Protein AF-A0A2P8DEY7-F1 (afdb_monomer_lite)

Foldseek 3Di:
DDDDDPPPPPPPDPCQPVLLVVLLVLLDLVPPDPQLSVLSVVLNVVSVVLSVDDDPVSVVVSVVSSVVSVVSSVVSVVVVVD

Secondary structure (DSSP, 8-state):
-----------------HHHHHHHGGG--TTS-HHHHHHHHHHHHHHHHHTTS-SHHHHHHHHHHHHHHHHHHHHHHHHTT-

Organism: NCBI:txid648780

Sequence (82 aa):
MDDNTTSDNRTDGPDVHPATAAVLRHFDYSHLPPHLAEVSKPFHDLAHRLVALTGPEVTTSLGKLIEAKDWAVRAAVVASRQ

Radius of gyration: 18.93 Å; chains: 1; bounding box: 33×50×52 Å

Structure (mmCIF, N/CA/C/O backbone):
data_AF-A0A2P8DEY7-F1
#
_entry.id   AF-A0A2P8DEY7-F1
#
loop_
_atom_site.group_PDB
_atom_site.id
_atom_site.type_symbol
_atom_site.label_atom_id
_atom_site.label_alt_id
_atom_site.label_comp_id
_atom_site.label_asym_id
_atom_site.label_entity_id
_atom_site.label_seq_id
_atom_site.pdbx_PDB_ins_code
_atom_site.Cartn_x
_atom_site.Cartn_y
_atom_site.Cartn_z
_atom_site.occupancy
_atom_site.B_iso_or_equiv
_atom_site.auth_seq_id
_atom_site.auth_comp_id
_atom_site.auth_asym_id
_atom_site.auth_atom_id
_atom_site.pdbx_PDB_model_num
ATOM 1 N N . MET A 1 1 ? 20.559 -44.185 -30.019 1.00 51.91 1 MET A N 1
ATOM 2 C CA . MET A 1 1 ? 20.814 -43.036 -30.912 1.00 51.91 1 MET A CA 1
ATOM 3 C C . MET A 1 1 ? 19.581 -42.131 -30.945 1.00 51.91 1 MET A C 1
ATOM 5 O O . MET A 1 1 ? 19.120 -41.733 -32.003 1.00 51.91 1 MET A O 1
ATOM 9 N N . ASP A 1 2 ? 18.950 -41.929 -29.785 1.00 57.75 2 ASP A N 1
ATOM 10 C CA . ASP A 1 2 ? 18.937 -40.661 -29.047 1.00 57.75 2 ASP A CA 1
ATOM 11 C C . ASP A 1 2 ? 19.049 -39.400 -29.913 1.00 57.75 2 ASP A C 1
ATOM 13 O O . ASP A 1 2 ? 20.124 -39.113 -30.424 1.00 57.75 2 ASP A O 1
ATOM 17 N N . ASP A 1 3 ? 17.967 -38.621 -29.996 1.00 50.88 3 ASP A N 1
ATOM 18 C CA . ASP A 1 3 ? 18.077 -37.213 -29.605 1.00 50.88 3 ASP A CA 1
ATOM 19 C C . ASP A 1 3 ? 16.718 -36.593 -29.229 1.00 50.88 3 ASP A C 1
ATOM 21 O O . ASP A 1 3 ? 15.919 -36.136 -30.040 1.00 50.88 3 ASP A O 1
ATOM 25 N N . ASN A 1 4 ? 16.477 -36.673 -27.922 1.00 56.31 4 ASN A N 1
ATOM 26 C CA . ASN A 1 4 ? 16.036 -35.601 -27.040 1.00 56.31 4 ASN A CA 1
ATOM 27 C C . ASN A 1 4 ? 14.764 -34.791 -27.370 1.00 56.31 4 ASN A C 1
ATOM 29 O O . ASN A 1 4 ? 14.783 -33.694 -27.930 1.00 56.31 4 ASN A O 1
ATOM 33 N N . THR A 1 5 ? 13.669 -35.276 -26.785 1.00 53.88 5 THR A N 1
ATOM 34 C CA . THR A 1 5 ? 12.565 -34.500 -26.208 1.00 53.88 5 THR A CA 1
ATOM 35 C C . THR A 1 5 ? 13.077 -33.379 -25.285 1.00 53.88 5 THR A C 1
ATOM 37 O O . THR A 1 5 ? 13.085 -33.525 -24.067 1.00 53.88 5 THR A O 1
ATOM 40 N N . THR A 1 6 ? 13.454 -32.219 -25.830 1.00 56.94 6 THR A N 1
ATOM 41 C CA . THR A 1 6 ? 13.551 -30.992 -25.019 1.00 56.94 6 THR A CA 1
ATOM 42 C C . THR A 1 6 ? 12.201 -30.296 -25.016 1.00 56.94 6 THR A C 1
ATO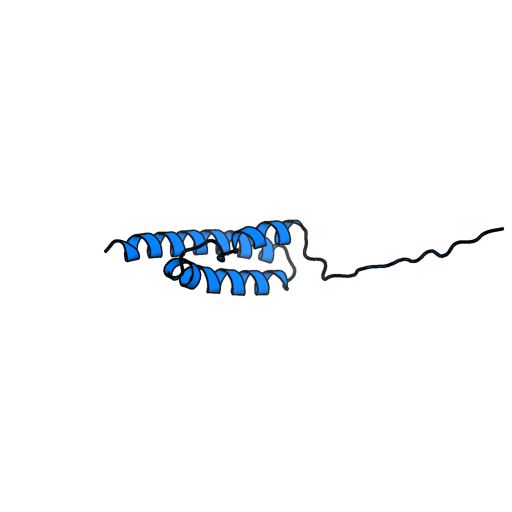M 44 O O . THR A 1 6 ? 11.879 -29.455 -25.852 1.00 56.94 6 THR A O 1
ATOM 47 N N . SER A 1 7 ? 11.396 -30.711 -24.047 1.00 56.16 7 SER A N 1
ATOM 48 C CA . SER A 1 7 ? 10.239 -29.983 -23.557 1.00 56.16 7 SER A CA 1
ATOM 49 C C . SER A 1 7 ? 10.721 -28.682 -22.900 1.00 56.16 7 SER A C 1
ATOM 51 O O . SER A 1 7 ? 10.930 -28.654 -21.691 1.00 56.16 7 SER A O 1
ATOM 53 N N . ASP A 1 8 ? 10.930 -27.610 -23.671 1.00 52.38 8 ASP A N 1
ATOM 54 C CA . ASP A 1 8 ? 11.181 -26.277 -23.100 1.00 52.38 8 ASP A CA 1
ATOM 55 C C . ASP A 1 8 ? 9.839 -25.647 -22.701 1.00 52.38 8 ASP A C 1
ATOM 57 O O . ASP A 1 8 ? 9.221 -24.865 -23.425 1.00 52.38 8 ASP A O 1
ATOM 61 N N . ASN A 1 9 ? 9.339 -26.097 -21.549 1.00 57.56 9 ASN A N 1
ATOM 62 C CA . ASN A 1 9 ? 8.182 -25.550 -20.858 1.00 57.56 9 ASN A CA 1
ATOM 63 C C . ASN A 1 9 ? 8.536 -24.160 -20.304 1.00 57.56 9 ASN A C 1
ATOM 65 O O . ASN A 1 9 ? 8.777 -24.005 -19.104 1.00 57.56 9 ASN A O 1
ATOM 69 N N . ARG A 1 10 ? 8.570 -23.137 -21.168 1.00 51.72 10 ARG A N 1
ATOM 70 C CA . ARG A 1 10 ? 8.566 -21.740 -20.717 1.00 51.72 10 ARG A CA 1
ATOM 71 C C . ARG A 1 10 ? 7.210 -21.443 -20.110 1.00 51.72 10 ARG A C 1
ATOM 73 O O . ARG A 1 10 ? 6.247 -21.101 -20.789 1.00 51.72 10 ARG A O 1
ATOM 80 N N . THR A 1 11 ? 7.150 -21.630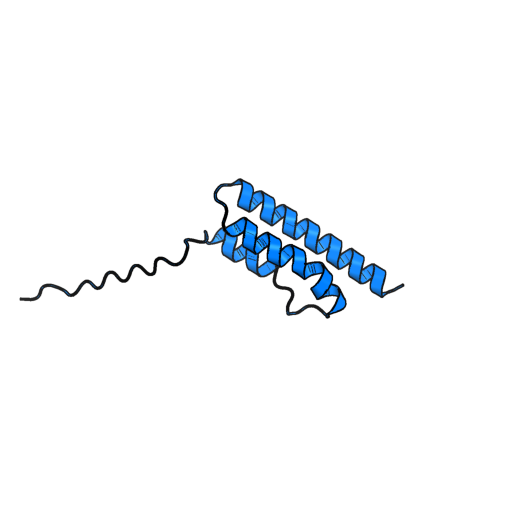 -18.801 1.00 53.59 11 THR A N 1
ATOM 81 C CA . THR A 1 11 ? 6.050 -21.162 -17.971 1.00 53.59 11 THR A CA 1
ATOM 82 C C . THR A 1 11 ? 6.240 -19.652 -17.822 1.00 53.59 11 THR A C 1
ATOM 84 O O . THR A 1 11 ? 6.760 -19.183 -16.817 1.00 53.59 11 THR A O 1
ATOM 87 N N . ASP A 1 12 ? 5.905 -18.905 -18.873 1.00 51.16 12 ASP A N 1
ATOM 88 C CA . ASP A 1 12 ? 5.908 -17.439 -18.916 1.00 51.16 12 ASP A CA 1
ATOM 89 C C . ASP A 1 12 ? 4.682 -16.946 -18.122 1.00 51.16 12 ASP A C 1
ATOM 91 O O . ASP A 1 12 ? 3.652 -16.529 -18.654 1.00 51.16 12 ASP A O 1
ATOM 95 N N . GLY A 1 13 ? 4.725 -17.150 -16.802 1.00 54.22 13 GLY A N 1
ATOM 96 C CA . GLY A 1 13 ? 3.922 -16.341 -15.893 1.00 54.22 13 GLY A CA 1
ATOM 97 C C . GLY A 1 13 ? 4.473 -14.917 -15.947 1.00 54.22 13 GLY A C 1
ATOM 98 O O . GLY A 1 13 ? 5.677 -14.778 -16.143 1.00 54.22 13 GLY A O 1
ATOM 99 N N . PRO A 1 14 ? 3.639 -13.870 -15.793 1.00 54.28 14 PRO A N 1
ATOM 100 C CA . PRO A 1 14 ? 4.115 -12.493 -15.883 1.00 54.28 14 PRO A CA 1
ATOM 101 C C . PRO A 1 14 ? 5.340 -12.351 -14.982 1.00 54.28 14 PRO A C 1
ATOM 103 O O . PRO A 1 14 ? 5.241 -12.662 -13.793 1.00 54.28 14 PRO A O 1
ATOM 106 N N . ASP A 1 15 ? 6.478 -11.964 -15.563 1.00 59.88 15 ASP A N 1
ATOM 107 C CA . ASP A 1 15 ? 7.768 -11.797 -14.890 1.00 59.88 15 ASP A CA 1
ATOM 108 C C . ASP A 1 15 ? 7.669 -10.674 -13.845 1.00 59.88 15 ASP A C 1
ATOM 110 O O . ASP A 1 15 ? 8.170 -9.558 -14.005 1.00 59.88 15 ASP A O 1
ATOM 114 N N . VAL A 1 16 ? 6.966 -10.945 -12.746 1.00 63.12 16 VAL A N 1
ATOM 115 C CA . VAL A 1 16 ? 6.920 -10.064 -11.592 1.00 63.12 16 VAL A CA 1
ATOM 116 C C . VAL A 1 16 ? 8.304 -10.141 -10.985 1.00 63.12 16 VAL A C 1
ATOM 118 O O . VAL A 1 16 ? 8.686 -11.145 -10.383 1.00 63.12 16 VAL A O 1
ATOM 121 N N . HIS A 1 17 ? 9.067 -9.068 -11.169 1.00 70.69 17 HIS A N 1
ATOM 122 C CA . HIS A 1 17 ? 10.420 -8.975 -10.653 1.00 70.69 17 HIS A CA 1
ATOM 123 C C . HIS A 1 17 ? 10.434 -9.395 -9.163 1.00 70.69 17 HIS A C 1
A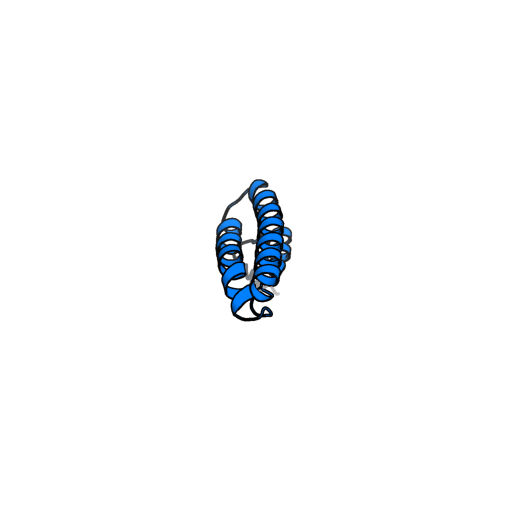TOM 125 O O . HIS A 1 17 ? 9.604 -8.921 -8.380 1.00 70.69 17 HIS A O 1
ATOM 131 N N . PRO A 1 18 ? 11.338 -10.296 -8.733 1.00 71.19 18 PRO A N 1
ATOM 132 C CA . PRO A 1 18 ? 11.256 -10.952 -7.421 1.00 71.19 18 PRO A CA 1
ATOM 133 C C . PRO A 1 18 ? 11.272 -9.960 -6.249 1.00 71.19 18 PRO A C 1
ATOM 135 O O . PRO A 1 18 ? 10.653 -10.200 -5.211 1.00 71.19 18 PRO A O 1
ATOM 138 N N . ALA A 1 19 ? 11.919 -8.804 -6.432 1.00 72.19 19 ALA A N 1
ATOM 139 C CA . ALA A 1 19 ? 11.870 -7.702 -5.473 1.00 72.19 19 ALA A CA 1
ATOM 140 C C . ALA A 1 19 ? 10.440 -7.173 -5.255 1.00 72.19 19 ALA A C 1
ATOM 142 O O . ALA A 1 19 ? 10.037 -6.924 -4.124 1.00 72.19 19 ALA A O 1
ATOM 143 N N . THR A 1 20 ? 9.646 -7.052 -6.317 1.00 80.19 20 THR A N 1
ATOM 144 C CA . THR A 1 20 ? 8.268 -6.556 -6.283 1.00 80.19 20 THR A CA 1
ATOM 145 C C . THR A 1 20 ? 7.326 -7.575 -5.642 1.00 80.19 20 THR A C 1
ATOM 147 O O . THR A 1 20 ? 6.495 -7.211 -4.810 1.00 80.19 20 THR A O 1
ATOM 150 N N . ALA A 1 21 ? 7.514 -8.865 -5.941 1.00 80.50 21 ALA A N 1
ATOM 151 C CA . ALA A 1 21 ? 6.760 -9.954 -5.317 1.00 80.50 21 ALA A CA 1
ATOM 152 C C . ALA A 1 21 ? 6.981 -10.012 -3.792 1.00 80.50 21 ALA A C 1
ATOM 154 O O . ALA A 1 21 ? 6.032 -10.165 -3.021 1.00 80.50 21 ALA A O 1
ATOM 155 N N . ALA A 1 22 ? 8.223 -9.812 -3.336 1.00 84.50 22 ALA A N 1
ATOM 156 C CA . ALA A 1 22 ? 8.542 -9.743 -1.912 1.00 84.50 22 ALA A CA 1
ATOM 157 C C . ALA A 1 22 ? 7.868 -8.555 -1.205 1.00 84.50 22 ALA A C 1
ATOM 159 O O . ALA A 1 22 ? 7.550 -8.652 -0.023 1.00 84.50 22 ALA A O 1
ATOM 160 N N . VAL A 1 23 ? 7.637 -7.446 -1.908 1.00 88.69 23 VAL A N 1
ATOM 161 C CA . VAL A 1 23 ? 6.988 -6.249 -1.359 1.00 88.69 23 VAL A CA 1
ATOM 162 C C . VAL A 1 23 ? 5.470 -6.439 -1.246 1.00 88.69 23 VAL A C 1
ATOM 164 O O . VAL A 1 23 ? 4.878 -6.027 -0.248 1.00 88.69 23 VAL A O 1
ATOM 167 N N . LEU A 1 24 ? 4.843 -7.147 -2.194 1.00 90.69 24 LEU A N 1
ATOM 168 C CA . LEU A 1 24 ? 3.398 -7.419 -2.193 1.00 90.69 24 LEU A CA 1
ATOM 169 C C . LEU A 1 24 ? 2.898 -8.134 -0.932 1.00 90.69 24 LEU A C 1
ATOM 171 O O . LEU A 1 24 ? 1.800 -7.836 -0.467 1.00 90.69 24 LEU A O 1
ATOM 175 N N . ARG A 1 25 ? 3.706 -9.011 -0.320 1.00 90.81 25 ARG A N 1
ATOM 176 C CA . ARG A 1 25 ? 3.330 -9.708 0.928 1.00 90.81 25 ARG A CA 1
ATOM 177 C C . ARG A 1 25 ? 2.989 -8.741 2.068 1.00 90.81 25 ARG A C 1
ATOM 179 O O . ARG A 1 25 ? 2.181 -9.063 2.929 1.00 90.81 25 ARG A O 1
ATOM 186 N N . HIS A 1 26 ? 3.593 -7.550 2.075 1.00 92.75 26 HIS A N 1
ATOM 187 C CA . HIS A 1 26 ? 3.339 -6.539 3.098 1.00 92.75 26 HIS A CA 1
ATOM 188 C C . HIS A 1 26 ? 1.967 -5.886 2.932 1.00 92.75 26 HIS A C 1
ATOM 190 O O . HIS A 1 26 ? 1.512 -5.217 3.853 1.00 92.75 26 HIS A O 1
ATOM 196 N N . PHE A 1 27 ? 1.299 -6.077 1.796 1.00 95.38 27 PHE A N 1
ATOM 197 C CA . PHE A 1 27 ? -0.059 -5.608 1.553 1.00 95.38 27 PHE A CA 1
ATOM 198 C C . PHE A 1 27 ? -1.129 -6.661 1.848 1.00 95.38 27 PHE A C 1
ATOM 200 O O . PHE A 1 27 ? -2.309 -6.376 1.652 1.00 95.38 27 PHE A O 1
ATOM 207 N N . ASP A 1 28 ? -0.770 -7.861 2.315 1.00 94.69 28 ASP A N 1
ATOM 208 C CA . ASP A 1 28 ? -1.778 -8.768 2.859 1.00 94.69 28 ASP A CA 1
ATOM 209 C C . ASP A 1 28 ? -2.487 -8.103 4.049 1.00 94.69 28 ASP A C 1
ATOM 211 O O . ASP A 1 28 ? -1.866 -7.463 4.900 1.00 94.69 28 ASP A O 1
ATOM 215 N N . TYR A 1 29 ? -3.807 -8.234 4.074 1.00 95.44 29 TYR A N 1
ATOM 216 C CA . TYR A 1 29 ? -4.678 -7.683 5.107 1.00 95.44 29 TYR A CA 1
ATOM 217 C C . TYR A 1 29 ? -5.629 -8.732 5.684 1.00 95.44 29 TYR A C 1
ATOM 219 O O . TYR A 1 29 ? -6.411 -8.414 6.575 1.00 95.44 29 TYR A O 1
ATOM 227 N N . SER A 1 30 ? -5.561 -9.979 5.206 1.00 93.62 30 SER A N 1
ATOM 228 C CA . SER A 1 30 ? -6.450 -11.063 5.637 1.00 93.62 30 SER A CA 1
ATOM 229 C C . SER A 1 30 ? -6.296 -11.419 7.120 1.00 93.62 30 SER A C 1
ATOM 231 O O . SER A 1 30 ? -7.238 -11.893 7.749 1.00 93.62 30 SER A O 1
ATOM 233 N N . HIS A 1 31 ? -5.125 -11.146 7.696 1.00 92.62 31 HIS A N 1
ATOM 234 C CA . HIS A 1 31 ? -4.827 -11.348 9.112 1.00 92.62 31 HIS A CA 1
ATOM 235 C C . HIS A 1 31 ? -5.334 -10.215 10.024 1.00 92.62 31 HIS A C 1
ATOM 237 O O . HIS A 1 31 ? -5.255 -10.333 11.249 1.00 92.62 31 HIS A O 1
ATOM 243 N N . LEU A 1 32 ? -5.806 -9.098 9.461 1.00 93.44 32 LEU A N 1
ATOM 244 C CA . LEU A 1 32 ? -6.252 -7.943 10.236 1.00 93.44 32 LEU A CA 1
ATOM 245 C C . LEU A 1 32 ? -7.716 -8.099 10.688 1.00 93.44 32 LEU A C 1
ATOM 247 O O . LEU A 1 32 ? -8.539 -8.644 9.952 1.00 93.44 32 LEU A O 1
ATOM 251 N N . PRO A 1 33 ? -8.090 -7.558 11.864 1.00 95.38 33 PRO A N 1
ATOM 252 C CA . PRO A 1 33 ? -9.491 -7.407 12.249 1.00 95.38 33 PRO A CA 1
ATOM 253 C C . PRO A 1 33 ? -10.293 -6.629 11.190 1.00 95.38 33 PRO A C 1
ATOM 255 O O . PRO A 1 33 ? -9.732 -5.716 10.579 1.00 95.38 33 PRO A O 1
ATOM 258 N N . PRO A 1 34 ? -11.608 -6.884 11.027 1.00 94.81 34 PRO A N 1
ATOM 259 C CA . PRO A 1 34 ? -12.400 -6.324 9.926 1.00 94.81 34 PRO A CA 1
ATOM 260 C C . PRO A 1 34 ? -12.281 -4.801 9.756 1.00 94.81 34 PRO A C 1
ATOM 262 O O . PRO A 1 34 ? -12.063 -4.313 8.655 1.00 94.81 34 PRO A O 1
ATOM 265 N N . HIS A 1 35 ? -12.327 -4.041 10.853 1.00 93.12 35 HIS A N 1
ATOM 266 C CA . HIS A 1 35 ? -12.230 -2.577 10.813 1.00 93.12 35 HIS A CA 1
ATOM 267 C C . HIS A 1 35 ? -10.857 -2.052 10.348 1.00 93.12 35 HIS A C 1
ATOM 269 O O . HIS A 1 35 ? -10.783 -0.962 9.789 1.00 93.12 35 HIS A O 1
ATOM 275 N N . LEU A 1 36 ? -9.771 -2.810 10.550 1.00 96.06 36 LEU A N 1
ATOM 276 C CA . LEU A 1 36 ? -8.435 -2.464 10.043 1.00 96.06 36 LEU A CA 1
ATOM 277 C C . LEU A 1 36 ? -8.213 -2.999 8.625 1.00 96.06 36 LEU A C 1
ATOM 279 O O . LEU A 1 36 ? -7.539 -2.355 7.821 1.00 96.06 36 LEU A O 1
ATOM 283 N N . ALA A 1 37 ? -8.797 -4.157 8.313 1.00 96.00 37 ALA A N 1
ATOM 284 C CA . ALA A 1 37 ? -8.779 -4.747 6.981 1.00 96.00 37 ALA A CA 1
ATOM 285 C C . ALA A 1 37 ? -9.408 -3.805 5.943 1.00 96.00 37 ALA A C 1
ATOM 287 O O . ALA A 1 37 ? -8.801 -3.580 4.898 1.00 96.00 37 ALA A O 1
ATOM 288 N N . GLU A 1 38 ? -10.545 -3.175 6.260 1.00 96.06 38 GLU A N 1
ATOM 289 C CA . GLU A 1 38 ? -11.196 -2.193 5.375 1.00 96.06 38 GLU A CA 1
ATOM 290 C C . GLU A 1 38 ? -10.293 -0.992 5.049 1.00 96.06 38 GLU A C 1
ATOM 292 O O . GLU A 1 38 ? -10.285 -0.506 3.919 1.00 96.06 38 GLU A O 1
ATOM 297 N N . VAL A 1 39 ? -9.471 -0.547 6.004 1.00 97.00 39 VAL A N 1
ATOM 298 C CA . VAL A 1 39 ? -8.507 0.546 5.787 1.00 97.00 39 VAL A CA 1
ATOM 299 C C . VAL A 1 39 ? -7.320 0.086 4.940 1.00 97.00 39 VAL A C 1
ATOM 301 O O . VAL A 1 39 ? -6.830 0.846 4.109 1.00 97.00 39 VAL A O 1
ATOM 304 N N .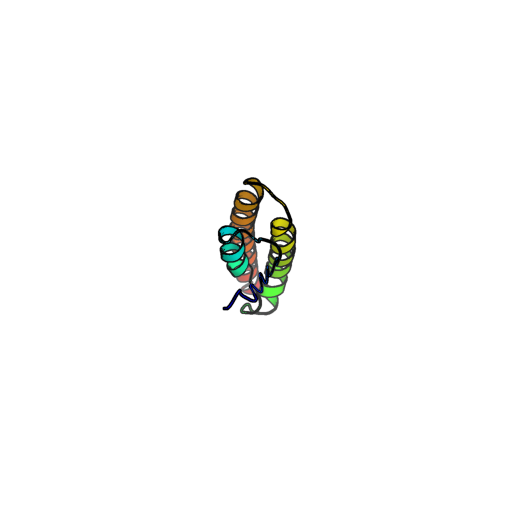 SER A 1 40 ? -6.858 -1.153 5.122 1.00 96.75 40 SER A N 1
ATOM 305 C CA . SER A 1 40 ? -5.701 -1.713 4.408 1.00 96.75 40 SER A CA 1
ATOM 306 C C . SER A 1 40 ? -6.022 -2.146 2.967 1.00 96.75 40 SER A C 1
ATOM 308 O O . SER A 1 40 ? -5.183 -2.022 2.073 1.00 96.75 40 SER A O 1
ATOM 310 N N . LYS A 1 41 ? -7.252 -2.602 2.705 1.00 97.00 41 LYS A N 1
ATOM 311 C CA . LYS A 1 41 ? -7.731 -3.082 1.399 1.00 97.00 41 LYS A CA 1
ATOM 312 C C . LYS A 1 41 ? -7.427 -2.157 0.204 1.00 97.00 41 LYS A C 1
ATOM 314 O O . LYS A 1 41 ? -6.856 -2.647 -0.769 1.00 97.00 41 LYS A O 1
ATOM 319 N N . PRO A 1 42 ? -7.706 -0.838 0.229 1.00 97.81 42 PRO A N 1
ATOM 320 C CA . PRO A 1 42 ? -7.392 0.029 -0.911 1.00 97.81 42 PRO A CA 1
ATOM 321 C C . PRO A 1 42 ? -5.889 0.091 -1.231 1.00 97.81 42 PRO A C 1
ATOM 323 O O . PRO A 1 42 ? -5.517 0.239 -2.397 1.00 97.81 42 PRO A O 1
ATOM 326 N N . PHE A 1 43 ? -5.017 -0.060 -0.227 1.00 97.94 43 PHE A N 1
ATOM 327 C CA . PHE A 1 43 ? -3.567 -0.121 -0.432 1.00 97.94 43 PHE A CA 1
ATOM 328 C C . PHE A 1 43 ? -3.159 -1.426 -1.115 1.00 97.94 43 PHE A C 1
ATOM 330 O O . PHE A 1 43 ? -2.322 -1.403 -2.014 1.00 97.94 43 PHE A O 1
ATOM 337 N N . HIS A 1 44 ? -3.782 -2.545 -0.742 1.00 97.31 44 HIS A N 1
ATOM 338 C CA . HIS A 1 44 ? -3.588 -3.829 -1.411 1.00 97.31 44 HIS A CA 1
ATOM 339 C C . HIS A 1 44 ? -3.973 -3.776 -2.888 1.00 97.31 44 HIS A C 1
ATOM 341 O O . HIS A 1 44 ? -3.173 -4.150 -3.749 1.00 97.31 44 HIS A O 1
ATOM 347 N N . ASP A 1 45 ? -5.159 -3.255 -3.191 1.00 97.06 45 ASP A N 1
ATOM 348 C CA . ASP A 1 45 ? -5.659 -3.166 -4.564 1.00 97.06 45 ASP A CA 1
ATOM 349 C C . ASP A 1 45 ? -4.808 -2.217 -5.420 1.00 97.06 45 ASP A C 1
ATOM 351 O O . ASP A 1 45 ? -4.629 -2.421 -6.623 1.00 97.06 45 ASP A O 1
ATOM 355 N N . LEU A 1 46 ? -4.284 -1.139 -4.826 1.00 97.38 46 LEU A N 1
ATOM 356 C CA . LEU A 1 46 ? -3.373 -0.232 -5.521 1.00 97.38 46 LEU A CA 1
ATOM 357 C C . LEU A 1 46 ? -1.996 -0.871 -5.745 1.00 97.38 46 LEU A C 1
ATOM 359 O O . LEU A 1 46 ? -1.458 -0.754 -6.843 1.00 97.38 46 LEU A O 1
ATOM 363 N N . ALA A 1 47 ? -1.450 -1.594 -4.765 1.00 96.00 47 ALA A N 1
ATOM 364 C CA . ALA A 1 47 ? -0.180 -2.300 -4.916 1.00 96.00 47 ALA A CA 1
ATOM 365 C C . ALA A 1 47 ? -0.227 -3.314 -6.073 1.00 96.00 47 ALA A C 1
ATOM 367 O O . ALA A 1 47 ? 0.673 -3.326 -6.910 1.00 96.00 47 ALA A O 1
ATOM 368 N N . HIS A 1 48 ? -1.315 -4.083 -6.188 1.00 93.50 48 HIS A N 1
ATOM 369 C CA . HIS A 1 48 ? -1.517 -5.035 -7.289 1.00 93.50 48 HIS A CA 1
ATOM 370 C C . HIS A 1 48 ? -1.645 -4.360 -8.660 1.00 93.50 48 HIS A C 1
ATOM 372 O O . HIS A 1 48 ? -1.273 -4.942 -9.676 1.00 93.50 48 HIS A O 1
ATOM 378 N N . ARG A 1 49 ? -2.123 -3.113 -8.708 1.00 94.69 49 ARG A N 1
ATOM 379 C CA . ARG A 1 49 ? -2.125 -2.321 -9.945 1.00 94.69 49 ARG A CA 1
ATOM 380 C C . ARG A 1 49 ? -0.738 -1.785 -10.290 1.00 94.69 49 ARG A C 1
ATOM 382 O O . ARG A 1 49 ? -0.373 -1.773 -11.459 1.00 94.69 49 ARG A O 1
ATOM 389 N N . LEU A 1 50 ? 0.044 -1.371 -9.292 1.00 93.56 50 LEU A N 1
ATOM 390 C CA . LEU A 1 50 ? 1.393 -0.840 -9.507 1.00 93.56 50 LEU A CA 1
ATOM 391 C C . LEU A 1 50 ? 2.363 -1.895 -10.041 1.00 93.56 50 LEU A C 1
ATOM 393 O O . LEU A 1 50 ? 3.212 -1.561 -10.859 1.00 93.56 50 LEU A O 1
ATOM 397 N N . VAL A 1 51 ? 2.231 -3.160 -9.633 1.00 91.50 51 VAL A N 1
ATOM 398 C CA . VAL A 1 51 ? 3.117 -4.234 -10.124 1.00 91.50 51 VAL A CA 1
ATOM 399 C C . VAL A 1 51 ? 2.900 -4.604 -11.590 1.00 91.50 51 VAL A C 1
ATOM 401 O O . VAL A 1 51 ? 3.755 -5.263 -12.168 1.00 91.50 51 VAL A O 1
ATOM 404 N N . ALA A 1 52 ? 1.789 -4.175 -12.195 1.00 90.19 52 ALA A N 1
ATOM 405 C CA . ALA A 1 52 ? 1.571 -4.303 -13.633 1.00 90.19 52 ALA A CA 1
ATOM 406 C C . ALA A 1 52 ? 2.333 -3.237 -14.445 1.00 90.19 52 ALA A C 1
ATOM 408 O O . ALA A 1 52 ? 2.397 -3.326 -15.670 1.00 90.19 52 ALA A O 1
ATOM 409 N N . LEU A 1 53 ? 2.883 -2.213 -13.783 1.00 90.06 53 LEU A N 1
ATOM 410 C CA . LEU A 1 53 ? 3.703 -1.182 -14.411 1.00 90.06 53 LEU A CA 1
ATOM 411 C C . LEU A 1 53 ? 5.174 -1.612 -14.456 1.00 90.06 53 LEU A C 1
ATOM 413 O O . LEU A 1 53 ? 5.617 -2.501 -13.729 1.00 90.06 53 LEU A O 1
ATOM 417 N N . THR A 1 54 ? 5.953 -0.930 -15.290 1.00 85.25 54 THR A N 1
ATOM 418 C CA . THR A 1 54 ? 7.386 -1.184 -15.471 1.00 85.25 54 THR A CA 1
ATOM 419 C C . THR A 1 54 ? 8.207 0.038 -15.083 1.00 85.25 54 THR A C 1
ATOM 421 O O . THR A 1 54 ? 7.793 1.161 -15.358 1.00 85.25 54 THR A O 1
ATOM 424 N N . GLY A 1 55 ? 9.398 -0.182 -14.525 1.00 87.69 55 GLY A N 1
ATOM 425 C CA . GLY A 1 55 ? 10.358 0.880 -14.216 1.00 87.69 55 GLY A CA 1
ATOM 426 C C . GLY A 1 55 ? 10.748 0.949 -12.736 1.00 87.69 55 GLY A C 1
ATOM 427 O O . GLY A 1 55 ? 10.087 0.348 -11.881 1.00 87.69 55 GLY A O 1
ATOM 428 N N . PRO A 1 56 ? 11.840 1.662 -12.410 1.00 89.31 56 PRO A N 1
ATOM 429 C CA . PRO A 1 56 ? 12.307 1.831 -11.034 1.00 89.31 56 PRO A CA 1
ATOM 430 C C . PRO A 1 56 ? 11.289 2.558 -10.142 1.00 89.31 56 PRO A C 1
ATOM 432 O O . PRO A 1 56 ? 11.225 2.292 -8.938 1.00 89.31 56 PRO A O 1
ATOM 435 N N . GLU A 1 57 ? 10.446 3.411 -10.728 1.00 93.75 57 GLU A N 1
ATOM 436 C CA . GLU A 1 57 ? 9.396 4.163 -10.042 1.00 93.75 57 GLU A CA 1
ATOM 437 C C . GLU A 1 57 ? 8.415 3.235 -9.327 1.00 93.75 57 GLU A C 1
ATOM 439 O O . GLU A 1 57 ? 7.956 3.577 -8.243 1.00 93.75 57 GLU A O 1
ATOM 444 N N . VAL A 1 58 ? 8.154 2.033 -9.858 1.00 93.00 58 VAL A N 1
ATOM 445 C CA . VAL A 1 58 ? 7.268 1.042 -9.224 1.00 93.00 58 VAL A CA 1
ATOM 446 C C . VAL A 1 58 ? 7.772 0.665 -7.837 1.00 93.00 58 VAL A C 1
ATOM 448 O O . VAL A 1 58 ? 7.002 0.637 -6.879 1.00 93.00 58 VAL A O 1
ATOM 451 N N . THR A 1 59 ? 9.078 0.433 -7.698 1.00 91.25 59 THR A N 1
ATOM 452 C CA . THR A 1 59 ? 9.675 0.069 -6.407 1.00 91.25 59 THR A CA 1
ATOM 453 C C . THR A 1 59 ? 9.564 1.231 -5.418 1.00 91.25 59 THR A C 1
ATOM 455 O O . THR A 1 59 ? 9.191 1.026 -4.261 1.00 91.25 59 THR A O 1
ATOM 458 N N . THR A 1 60 ? 9.812 2.464 -5.876 1.00 94.50 60 THR A N 1
ATOM 459 C CA . THR A 1 60 ? 9.643 3.676 -5.061 1.00 94.50 60 THR A CA 1
ATOM 460 C C . THR A 1 60 ? 8.188 3.879 -4.639 1.00 94.50 60 THR A C 1
ATOM 462 O O . THR A 1 60 ? 7.918 4.121 -3.461 1.00 94.50 60 THR A O 1
ATOM 465 N N . SER A 1 61 ? 7.243 3.746 -5.572 1.00 95.62 61 SER A N 1
ATOM 466 C CA . SER A 1 61 ? 5.811 3.877 -5.314 1.00 95.62 61 SER A CA 1
ATOM 467 C C . SER A 1 61 ? 5.325 2.831 -4.317 1.00 95.62 61 SER A C 1
ATOM 469 O O . SER A 1 61 ? 4.622 3.189 -3.377 1.00 95.62 61 SER A O 1
ATOM 471 N N . LEU A 1 62 ? 5.732 1.566 -4.458 1.00 95.56 62 LEU A N 1
ATOM 472 C CA . LEU A 1 62 ? 5.358 0.512 -3.515 1.00 95.56 62 LEU A CA 1
ATOM 473 C C . LEU A 1 62 ? 5.929 0.760 -2.115 1.00 95.56 62 LEU A C 1
ATOM 475 O O . LEU A 1 62 ? 5.203 0.606 -1.136 1.00 95.56 62 LEU A O 1
ATOM 479 N N . GLY A 1 63 ? 7.189 1.196 -2.007 1.00 95.25 63 GLY A N 1
ATOM 480 C CA . GLY A 1 63 ? 7.790 1.550 -0.718 1.00 95.25 63 GLY A CA 1
ATOM 481 C C . GLY A 1 63 ? 7.016 2.666 -0.010 1.00 95.25 63 GLY A C 1
ATOM 482 O O . GLY A 1 63 ? 6.646 2.530 1.156 1.00 95.25 63 GLY A O 1
ATOM 483 N N . LYS A 1 64 ? 6.676 3.733 -0.742 1.00 96.88 64 LYS A N 1
ATOM 484 C CA . LYS A 1 64 ? 5.859 4.839 -0.215 1.00 96.88 64 LYS A CA 1
ATOM 485 C C . LYS A 1 64 ? 4.445 4.402 0.153 1.00 96.88 64 LYS A C 1
ATOM 487 O O . LYS A 1 64 ? 3.889 4.873 1.143 1.00 96.88 64 LYS A O 1
ATOM 492 N N . LEU A 1 65 ? 3.869 3.488 -0.618 1.00 97.62 65 LEU A N 1
ATOM 493 C CA . LEU A 1 65 ? 2.533 2.970 -0.369 1.00 97.62 65 LEU A CA 1
ATOM 494 C C . LEU A 1 65 ? 2.475 2.110 0.906 1.00 97.62 65 LEU A C 1
ATOM 496 O O . LEU A 1 65 ? 1.491 2.199 1.638 1.00 97.62 65 LEU A O 1
ATOM 500 N N . ILE A 1 66 ? 3.528 1.340 1.217 1.00 96.38 66 ILE A N 1
ATOM 501 C CA . ILE A 1 66 ? 3.638 0.609 2.493 1.00 96.38 66 ILE A CA 1
ATOM 502 C C . ILE A 1 66 ? 3.663 1.584 3.671 1.00 96.38 66 ILE A C 1
ATOM 504 O O . ILE A 1 66 ? 2.879 1.419 4.604 1.00 96.38 66 ILE A O 1
ATOM 508 N N . GLU A 1 67 ? 4.515 2.614 3.616 1.00 97.69 67 GLU A N 1
ATOM 509 C CA . GLU A 1 67 ? 4.600 3.635 4.672 1.00 97.69 67 GLU A CA 1
ATOM 510 C C . GLU A 1 67 ? 3.229 4.286 4.921 1.00 97.69 67 GLU A C 1
ATOM 512 O O . GLU A 1 67 ? 2.790 4.418 6.065 1.00 97.69 67 GLU A O 1
ATOM 517 N N . ALA A 1 68 ? 2.524 4.656 3.848 1.00 98.25 68 ALA A N 1
ATOM 518 C CA . ALA A 1 68 ? 1.201 5.264 3.934 1.00 98.25 68 ALA A CA 1
ATOM 519 C C . ALA A 1 68 ? 0.155 4.318 4.552 1.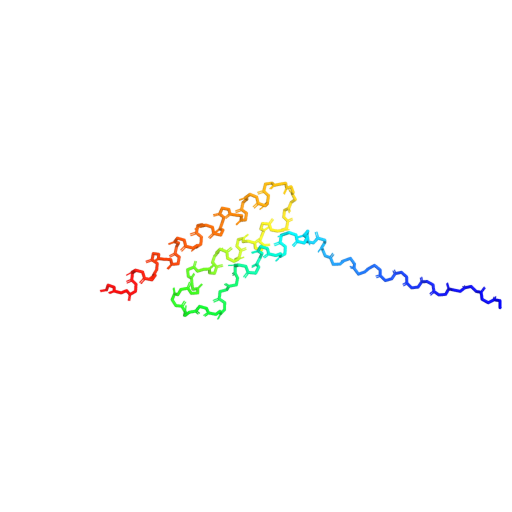00 98.25 68 ALA A C 1
ATOM 521 O O . ALA A 1 68 ? -0.609 4.737 5.426 1.00 98.25 68 ALA A O 1
ATOM 522 N N . LYS A 1 69 ? 0.147 3.042 4.146 1.00 97.44 69 LYS A N 1
ATOM 523 C CA . LYS A 1 69 ? -0.737 2.010 4.706 1.00 97.44 69 LYS A CA 1
ATOM 524 C C . LYS A 1 69 ? -0.514 1.857 6.211 1.00 97.44 69 LYS A C 1
ATOM 526 O O . LYS A 1 69 ? -1.477 1.851 6.975 1.00 97.44 69 LYS A O 1
ATOM 531 N N . ASP A 1 70 ? 0.740 1.771 6.650 1.00 96.69 70 ASP A N 1
ATOM 532 C CA . ASP A 1 70 ? 1.070 1.583 8.065 1.00 96.69 70 ASP A CA 1
ATOM 533 C C . ASP A 1 70 ? 0.605 2.773 8.923 1.00 96.69 70 ASP A C 1
ATOM 535 O O . ASP A 1 70 ? 0.071 2.574 10.018 1.00 96.69 70 ASP A O 1
ATOM 539 N N . TRP A 1 71 ? 0.727 4.008 8.424 1.00 98.25 71 TRP A N 1
ATOM 540 C CA . TRP A 1 71 ? 0.169 5.188 9.096 1.00 98.25 71 TRP A CA 1
ATOM 541 C C . TRP A 1 71 ? -1.361 5.183 9.139 1.00 98.25 71 TRP A C 1
ATOM 543 O O . TRP A 1 71 ? -1.935 5.496 10.184 1.00 98.25 71 TRP A O 1
ATOM 553 N N . ALA A 1 72 ? -2.026 4.786 8.051 1.00 97.44 72 ALA A N 1
ATOM 554 C CA . ALA A 1 72 ? -3.483 4.684 8.003 1.00 97.44 72 ALA A CA 1
ATOM 555 C C . ALA A 1 72 ? -4.017 3.632 8.993 1.00 97.44 72 ALA A C 1
ATOM 557 O O . ALA A 1 72 ? -4.945 3.912 9.752 1.00 97.44 72 ALA A O 1
ATOM 558 N N . VAL A 1 73 ? -3.385 2.454 9.061 1.00 96.00 73 VAL A N 1
ATOM 559 C CA . VAL A 1 73 ? -3.741 1.402 10.028 1.00 96.00 73 VAL A CA 1
ATOM 560 C C . VAL A 1 73 ? -3.513 1.881 11.464 1.00 96.00 73 VAL A C 1
ATOM 562 O O . VAL A 1 73 ? -4.377 1.683 12.316 1.00 96.00 73 VAL A O 1
ATOM 565 N N . ARG A 1 74 ? -2.398 2.570 11.751 1.00 96.31 74 ARG A N 1
ATOM 566 C CA . ARG A 1 74 ? -2.154 3.168 13.079 1.00 96.31 74 ARG A CA 1
ATOM 567 C C . ARG A 1 74 ? -3.233 4.180 13.460 1.00 96.31 74 ARG A C 1
ATOM 569 O O . ARG A 1 74 ? -3.709 4.147 14.592 1.00 96.31 74 ARG A O 1
ATOM 576 N N . ALA A 1 75 ? -3.635 5.048 12.533 1.00 97.25 75 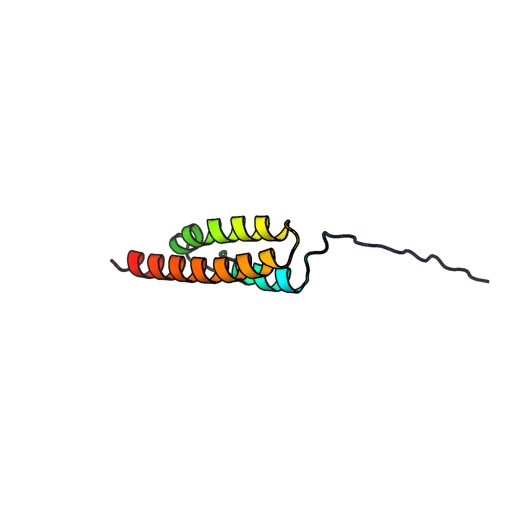ALA A N 1
ATOM 577 C CA . ALA A 1 75 ? -4.711 6.006 12.767 1.00 97.25 75 ALA A CA 1
ATOM 578 C C . ALA A 1 75 ? -6.045 5.299 13.061 1.00 97.25 75 ALA A C 1
ATOM 580 O O . ALA A 1 75 ? -6.738 5.674 14.004 1.00 97.25 75 ALA A O 1
ATOM 581 N N . ALA A 1 76 ? -6.361 4.229 12.327 1.00 96.31 76 ALA A N 1
ATOM 582 C CA . ALA A 1 76 ? -7.560 3.426 12.555 1.00 96.31 76 ALA A CA 1
ATOM 583 C C . ALA A 1 76 ? -7.564 2.744 13.936 1.00 96.31 76 ALA A C 1
ATOM 585 O O . ALA A 1 76 ? -8.588 2.743 14.615 1.00 96.31 76 ALA A O 1
ATOM 586 N N . VAL A 1 77 ? -6.412 2.240 14.395 1.00 95.88 77 VAL A N 1
ATOM 587 C CA . VAL A 1 77 ? -6.257 1.682 15.753 1.00 95.88 77 VAL A CA 1
ATOM 588 C C . VAL A 1 77 ? -6.477 2.741 16.836 1.00 95.88 77 VAL A C 1
ATOM 590 O O . VAL A 1 77 ? -7.011 2.433 17.898 1.00 95.88 77 VAL A O 1
ATOM 593 N N . VAL A 1 78 ? -6.045 3.985 16.609 1.00 96.06 78 VAL A N 1
ATOM 594 C CA . VAL A 1 78 ? -6.302 5.085 17.552 1.00 96.06 78 VAL A CA 1
ATOM 595 C C . VAL A 1 78 ? -7.787 5.446 17.559 1.00 96.06 78 VAL A C 1
ATOM 597 O O . VAL A 1 78 ? -8.363 5.592 18.634 1.00 96.06 78 VAL A O 1
ATOM 600 N N . ALA A 1 79 ? -8.414 5.532 16.384 1.00 92.88 79 ALA A N 1
ATOM 601 C CA . ALA A 1 79 ? -9.833 5.846 16.248 1.00 92.88 79 ALA A CA 1
ATOM 602 C C . ALA A 1 79 ? -10.741 4.788 16.896 1.00 92.88 79 ALA A C 1
ATOM 604 O O . ALA A 1 79 ? -11.751 5.144 17.485 1.00 92.88 79 ALA A O 1
ATOM 605 N N . SER A 1 80 ? -10.372 3.502 16.861 1.00 90.62 80 SER A N 1
ATOM 606 C CA . SER A 1 80 ? -11.165 2.426 17.476 1.00 90.62 80 SER A CA 1
ATOM 607 C C . SER A 1 80 ? -11.111 2.393 19.011 1.00 90.62 80 SER A C 1
ATOM 609 O O . SER A 1 80 ? -11.761 1.547 19.621 1.00 90.62 80 SER A O 1
ATOM 611 N N . ARG A 1 81 ? -10.266 3.221 19.639 1.00 87.06 81 ARG A N 1
ATOM 612 C CA . ARG A 1 81 ? -10.108 3.312 21.103 1.00 87.06 81 ARG A CA 1
ATOM 613 C C . ARG A 1 81 ? -10.848 4.504 21.717 1.00 87.06 81 ARG A C 1
ATOM 615 O O . ARG A 1 81 ? -10.828 4.629 22.941 1.00 87.06 81 ARG A O 1
ATOM 622 N N . GLN A 1 82 ? -11.400 5.385 20.885 1.00 66.75 82 GLN A N 1
ATOM 623 C CA . GLN A 1 82 ? -12.177 6.560 21.287 1.00 66.75 82 GLN A CA 1
ATOM 624 C C . GLN A 1 82 ? -13.660 6.205 21.361 1.00 66.75 82 GLN A C 1
ATOM 626 O O . GLN A 1 82 ? -14.327 6.763 22.258 1.00 66.75 82 GLN A O 1
#

pLDDT: mean 85.14, std 16.09, range [50.88, 98.25]